Protein AF-A0A9D8DIR3-F1 (afdb_monomer_lite)

pLDDT: mean 79.49, std 18.17, range [42.22, 96.88]

Secondary structure (DSS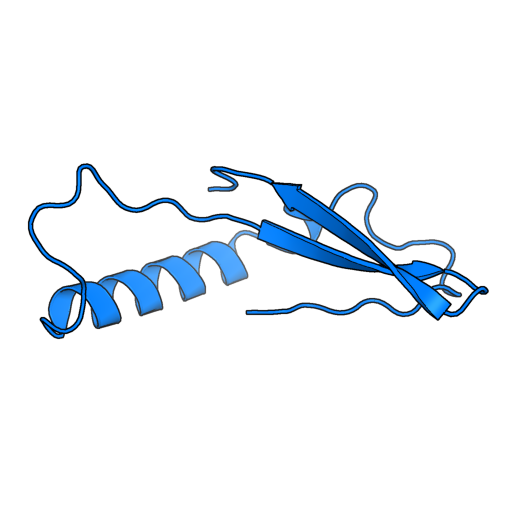P, 8-state):
---EEETTSS---SSGGGGS-HHHHHHHHHHHHHHHHTT-SPSS-S-----EEEEEE-TT-PEEEEEETT--

Foldseek 3Di:
DADEDEPDPPDDDPDQLVVCDPVNVVVVVVVVVVCVVVVVDDPPDPDDADKGWHWYADPVRDIDIDIGTRSD

Sequence (72 aa):
EVKAGRAGRRRGPTAPAHQVGSRKRARIRRLAREWLGSGRAPSGVAGYRFDVVGVSFGPDGLAHVDHLRGAF

Structure (mmCIF, N/CA/C/O backbone):
data_AF-A0A9D8DIR3-F1
#
_entry.id   AF-A0A9D8DIR3-F1
#
loop_
_atom_site.group_PDB
_atom_site.id
_atom_site.type_symbol
_atom_site.label_atom_id
_atom_site.label_alt_id
_atom_site.label_comp_id
_atom_site.label_asym_id
_atom_site.label_entity_id
_atom_site.label_seq_id
_atom_site.pdbx_PDB_ins_code
_atom_site.Cartn_x
_atom_site.Cartn_y
_atom_site.Cartn_z
_atom_site.occupancy
_atom_site.B_iso_or_equiv
_atom_site.auth_seq_id
_atom_site.auth_comp_id
_atom_site.auth_asym_id
_atom_site.auth_atom_id
_atom_site.pdbx_PDB_model_num
ATOM 1 N N . GLU A 1 1 ? 6.267 -0.009 1.278 1.00 48.25 1 GLU A N 1
ATOM 2 C CA . GLU A 1 1 ? 7.514 -0.690 0.853 1.00 48.25 1 GLU A CA 1
ATOM 3 C C . GLU A 1 1 ? 7.557 -0.695 -0.667 1.00 48.25 1 GLU A C 1
ATOM 5 O O . GLU A 1 1 ? 6.674 -1.290 -1.273 1.00 48.25 1 GLU A O 1
ATOM 10 N N . VAL A 1 2 ? 8.536 -0.016 -1.262 1.00 44.19 2 VAL A N 1
ATOM 11 C CA . VAL A 1 2 ? 8.725 0.051 -2.718 1.00 44.19 2 VAL A CA 1
ATOM 12 C C . VAL A 1 2 ? 9.656 -1.089 -3.133 1.00 44.19 2 VAL A C 1
ATOM 14 O O . VAL A 1 2 ? 10.705 -1.274 -2.521 1.00 44.19 2 VAL A O 1
ATOM 17 N N . LYS A 1 3 ? 9.274 -1.879 -4.142 1.00 51.25 3 LYS A N 1
ATOM 18 C CA . LYS A 1 3 ? 10.178 -2.832 -4.802 1.00 51.25 3 LYS A CA 1
ATOM 19 C C . LYS A 1 3 ? 10.408 -2.354 -6.230 1.00 51.25 3 LYS A C 1
ATOM 21 O O . LYS A 1 3 ? 9.446 -2.214 -6.975 1.00 51.25 3 LYS A O 1
ATOM 26 N N . ALA A 1 4 ? 11.669 -2.132 -6.584 1.00 46.28 4 ALA A N 1
ATOM 27 C CA . ALA A 1 4 ? 12.087 -1.812 -7.942 1.00 46.28 4 ALA A CA 1
ATOM 28 C C . ALA A 1 4 ? 12.707 -3.057 -8.594 1.00 46.28 4 ALA A C 1
ATOM 30 O O . ALA A 1 4 ? 13.532 -3.738 -7.982 1.00 46.28 4 ALA A O 1
ATOM 31 N N . GLY A 1 5 ? 12.300 -3.363 -9.826 1.00 51.66 5 GLY A N 1
ATOM 32 C CA . GLY A 1 5 ? 12.933 -4.373 -10.677 1.00 51.66 5 GLY A CA 1
ATOM 33 C C . GLY A 1 5 ? 13.633 -3.706 -11.862 1.00 51.66 5 GLY A C 1
ATOM 34 O O . GLY A 1 5 ? 13.092 -2.773 -12.447 1.00 51.66 5 GLY A O 1
ATOM 35 N N . ARG A 1 6 ? 14.833 -4.177 -12.225 1.00 42.22 6 ARG A N 1
ATOM 36 C CA . ARG A 1 6 ? 15.587 -3.700 -13.399 1.00 42.22 6 ARG A CA 1
ATOM 37 C C . ARG A 1 6 ? 15.225 -4.563 -14.614 1.00 42.22 6 ARG A C 1
ATOM 39 O O . ARG A 1 6 ? 15.406 -5.783 -14.558 1.00 42.22 6 ARG A O 1
ATOM 46 N N . ALA A 1 7 ? 14.710 -3.959 -15.687 1.00 42.31 7 ALA A N 1
ATOM 47 C CA . ALA A 1 7 ? 14.459 -4.668 -16.942 1.00 42.31 7 ALA A CA 1
ATOM 48 C C . ALA A 1 7 ? 15.787 -5.165 -17.544 1.00 42.31 7 ALA A C 1
ATOM 50 O O . ALA A 1 7 ? 16.784 -4.447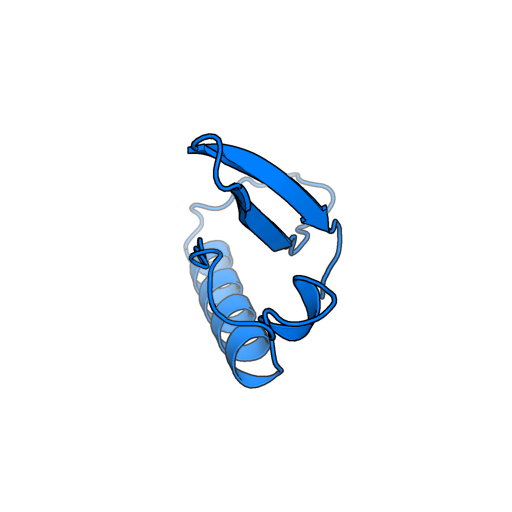 -17.549 1.00 42.31 7 ALA A O 1
ATOM 51 N N . GLY A 1 8 ? 15.812 -6.430 -17.976 1.00 43.53 8 GLY A N 1
ATOM 52 C CA . GLY A 1 8 ? 17.010 -7.122 -18.477 1.00 43.53 8 GLY A CA 1
ATOM 53 C C . GLY A 1 8 ? 17.124 -8.580 -18.018 1.00 43.53 8 GLY A C 1
ATOM 54 O O . GLY A 1 8 ? 17.785 -9.389 -18.663 1.00 43.53 8 GLY A O 1
ATOM 55 N N . ARG A 1 9 ? 16.412 -8.976 -16.954 1.00 43.53 9 ARG A N 1
ATOM 56 C CA . ARG A 1 9 ? 16.167 -10.396 -16.659 1.00 43.53 9 ARG A CA 1
ATOM 57 C C . ARG A 1 9 ? 14.848 -10.804 -17.308 1.00 43.53 9 ARG A C 1
ATOM 59 O O . ARG A 1 9 ? 13.803 -10.282 -16.941 1.00 43.53 9 ARG A O 1
ATOM 66 N N . ARG A 1 10 ? 14.890 -11.778 -18.222 1.00 45.62 10 ARG A N 1
ATOM 67 C CA . ARG A 1 10 ? 13.745 -12.395 -18.934 1.00 45.62 10 ARG A CA 1
ATOM 68 C C . ARG A 1 10 ? 12.612 -12.965 -18.046 1.00 45.62 10 ARG A C 1
ATOM 70 O O . ARG A 1 10 ? 11.712 -13.610 -18.566 1.00 45.62 10 ARG A O 1
ATOM 77 N N . ARG A 1 11 ? 12.635 -12.774 -16.724 1.00 47.56 11 ARG A N 1
ATOM 78 C CA . ARG A 1 11 ? 11.603 -13.227 -15.779 1.00 47.56 11 ARG A CA 1
ATOM 79 C C . ARG A 1 11 ? 11.504 -12.270 -14.589 1.00 47.56 11 ARG A C 1
ATOM 81 O O . ARG A 1 11 ? 11.961 -12.578 -13.491 1.00 47.56 11 ARG A O 1
ATOM 88 N N . GLY A 1 12 ? 10.912 -11.100 -14.806 1.00 48.84 12 GLY A N 1
ATOM 89 C CA . GLY A 1 12 ? 10.132 -10.471 -13.739 1.00 48.84 12 GLY A CA 1
ATOM 90 C C . GLY A 1 12 ? 8.849 -11.289 -13.540 1.00 48.84 12 GLY A C 1
ATOM 91 O O . GLY A 1 12 ? 8.368 -11.875 -14.512 1.00 48.84 12 GLY A O 1
ATOM 92 N N . PRO A 1 13 ? 8.311 -11.422 -12.317 1.00 51.44 13 PRO A N 1
ATOM 93 C CA . PRO A 1 13 ? 7.043 -12.114 -12.127 1.00 51.44 13 PRO A CA 1
ATOM 94 C C . PRO A 1 13 ? 5.954 -11.480 -12.995 1.00 51.44 13 PRO A C 1
ATOM 96 O O . PRO A 1 13 ? 5.876 -10.259 -13.080 1.00 51.44 13 PRO A O 1
ATOM 99 N N . THR A 1 14 ? 5.099 -12.319 -13.580 1.00 51.50 14 THR A N 1
ATOM 100 C CA . THR A 1 14 ? 4.028 -11.948 -14.521 1.00 51.50 14 THR A CA 1
ATOM 101 C C . THR A 1 14 ? 3.042 -10.912 -13.971 1.00 51.50 14 THR A C 1
ATOM 103 O O . THR A 1 14 ? 2.320 -10.302 -14.747 1.00 51.50 14 THR A O 1
ATOM 106 N N . ALA A 1 15 ? 3.011 -10.709 -12.646 1.00 56.34 15 ALA A N 1
ATOM 107 C CA . ALA A 1 15 ? 2.232 -9.671 -11.982 1.00 56.34 15 ALA A CA 1
ATOM 108 C C . ALA A 1 15 ? 2.906 -9.193 -10.671 1.00 56.34 15 ALA A C 1
ATOM 110 O O . ALA A 1 15 ? 3.454 -10.017 -9.924 1.00 56.34 15 ALA A O 1
ATOM 111 N N . PRO A 1 16 ? 2.806 -7.896 -10.308 1.00 58.97 16 PRO A N 1
ATOM 112 C CA . PRO A 1 16 ? 3.309 -7.341 -9.043 1.00 58.97 16 PRO A CA 1
ATOM 113 C C . PRO A 1 16 ? 2.813 -8.068 -7.780 1.00 58.97 16 PRO A C 1
ATOM 115 O O . PRO A 1 16 ? 3.550 -8.180 -6.797 1.00 58.97 16 PR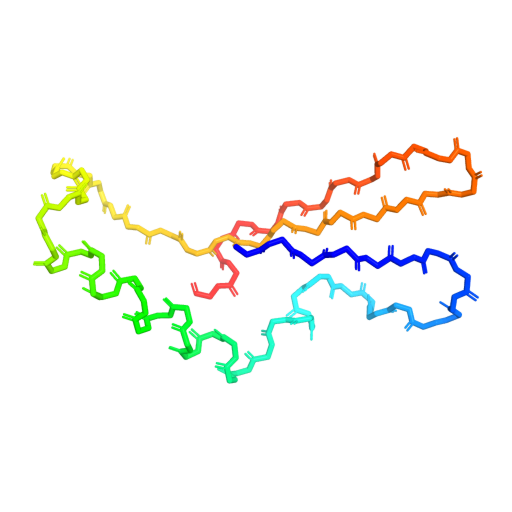O A O 1
ATOM 118 N N . ALA A 1 17 ? 1.604 -8.642 -7.811 1.00 56.97 17 ALA A N 1
ATOM 119 C CA . ALA A 1 17 ? 1.041 -9.436 -6.714 1.00 56.97 17 ALA A CA 1
ATOM 120 C C . ALA A 1 17 ? 1.905 -10.655 -6.338 1.00 56.97 17 ALA A C 1
ATOM 122 O O . ALA A 1 17 ? 1.993 -11.020 -5.162 1.00 56.97 17 ALA A O 1
ATOM 123 N N . HIS A 1 18 ? 2.603 -11.251 -7.311 1.00 59.66 18 HIS A N 1
ATOM 124 C CA . HIS A 1 18 ? 3.499 -12.388 -7.080 1.00 59.66 18 HIS A CA 1
ATOM 125 C C . HIS A 1 18 ? 4.777 -11.979 -6.323 1.00 59.66 18 HIS A C 1
ATOM 127 O O . HIS A 1 18 ? 5.436 -12.824 -5.722 1.00 59.66 18 HIS A O 1
ATOM 133 N N . GLN A 1 19 ? 5.119 -10.683 -6.274 1.00 68.00 19 GLN A N 1
ATOM 134 C CA . GLN A 1 19 ? 6.254 -10.178 -5.485 1.00 68.00 19 GLN A CA 1
ATOM 135 C C . GLN A 1 19 ? 5.944 -10.021 -3.988 1.00 68.00 19 GLN A C 1
ATOM 137 O O . GLN A 1 19 ? 6.864 -9.798 -3.182 1.00 68.00 19 GLN A O 1
ATOM 142 N N . VAL A 1 20 ? 4.665 -10.109 -3.606 1.00 77.56 20 VAL A N 1
ATOM 143 C CA . VAL A 1 20 ? 4.185 -9.977 -2.226 1.00 77.56 20 VAL A CA 1
ATOM 144 C C . VAL A 1 20 ? 3.627 -11.316 -1.751 1.00 77.56 20 VAL A C 1
ATOM 146 O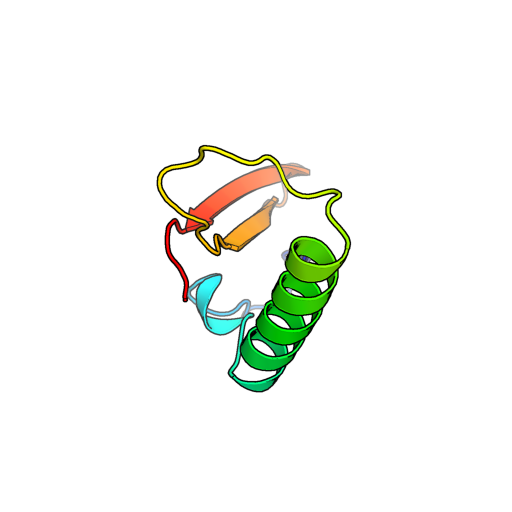 O . VAL A 1 20 ? 2.420 -11.519 -1.620 1.00 77.56 20 VAL A O 1
ATOM 149 N N . GLY A 1 21 ? 4.545 -12.248 -1.490 1.00 84.81 21 GLY A N 1
ATOM 150 C CA . GLY A 1 21 ? 4.229 -13.555 -0.916 1.00 84.81 21 GLY A CA 1
ATOM 151 C C . GLY A 1 21 ? 3.771 -13.487 0.546 1.00 84.81 21 GLY A C 1
ATOM 152 O O . GLY A 1 21 ? 3.881 -12.453 1.211 1.00 84.81 21 GLY A O 1
ATOM 153 N N . SER A 1 22 ? 3.298 -14.622 1.066 1.00 89.19 22 SER A N 1
ATOM 154 C CA . SER A 1 22 ? 2.696 -14.771 2.404 1.00 89.19 22 SER A CA 1
ATOM 155 C C . SER A 1 22 ? 3.526 -14.1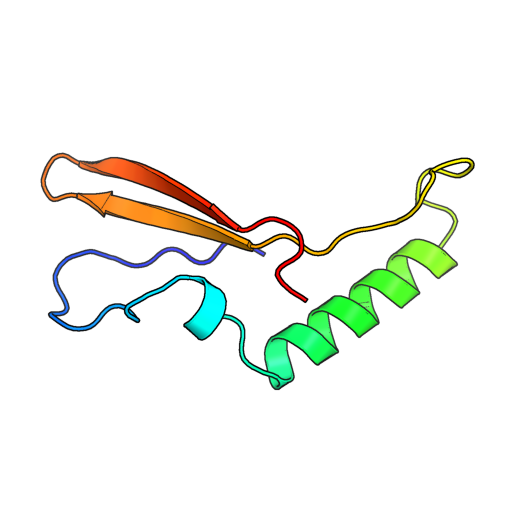56 3.536 1.00 89.19 22 SER A C 1
ATOM 157 O O . SER A 1 22 ? 2.993 -13.401 4.348 1.00 89.19 22 SER A O 1
ATOM 159 N N . ARG A 1 23 ? 4.846 -14.385 3.547 1.00 90.75 23 ARG A N 1
ATOM 160 C CA . ARG A 1 23 ? 5.767 -13.807 4.545 1.00 90.75 23 ARG A CA 1
ATOM 161 C C . ARG A 1 23 ? 5.744 -12.277 4.551 1.00 90.75 23 ARG A C 1
ATOM 163 O O . ARG A 1 23 ? 5.701 -11.659 5.613 1.00 90.75 23 ARG A O 1
ATOM 170 N N . LYS A 1 24 ? 5.739 -11.654 3.367 1.00 88.88 24 LYS A N 1
ATOM 171 C CA . LYS A 1 24 ? 5.713 -10.191 3.237 1.00 88.88 24 LYS A CA 1
ATOM 172 C C . LYS A 1 24 ? 4.355 -9.627 3.658 1.00 88.88 24 LYS A C 1
ATOM 174 O O . LYS A 1 24 ? 4.320 -8.638 4.383 1.00 88.88 24 LYS A O 1
ATOM 179 N N . ARG A 1 25 ? 3.255 -10.297 3.295 1.00 93.19 25 ARG A N 1
ATOM 180 C CA . ARG A 1 25 ? 1.904 -9.931 3.759 1.00 93.19 25 ARG A CA 1
ATOM 181 C C . ARG A 1 25 ? 1.817 -9.961 5.285 1.00 93.19 25 ARG A C 1
ATOM 183 O O . ARG A 1 25 ? 1.371 -8.988 5.884 1.00 93.19 25 ARG A O 1
ATOM 190 N N . ALA A 1 26 ? 2.307 -11.029 5.917 1.00 95.19 26 ALA A N 1
ATOM 191 C CA . ALA A 1 26 ? 2.308 -11.167 7.374 1.00 95.19 26 ALA A CA 1
ATOM 192 C C . ALA A 1 26 ? 3.108 -10.049 8.063 1.00 95.19 26 ALA A C 1
ATOM 194 O O . ALA A 1 26 ? 2.612 -9.426 9.002 1.00 95.19 26 ALA A O 1
ATOM 195 N N . ARG A 1 27 ? 4.308 -9.735 7.554 1.00 95.81 27 ARG A N 1
ATOM 196 C CA . ARG A 1 27 ? 5.131 -8.631 8.074 1.00 95.81 27 ARG A CA 1
ATOM 197 C C . ARG A 1 27 ? 4.423 -7.281 7.956 1.00 95.81 27 ARG A C 1
ATOM 199 O O . ARG A 1 27 ? 4.399 -6.530 8.925 1.00 95.81 27 ARG A O 1
ATOM 206 N N . ILE A 1 28 ? 3.834 -6.982 6.797 1.00 95.06 28 ILE A N 1
ATOM 207 C CA . ILE A 1 28 ? 3.121 -5.717 6.570 1.00 95.06 28 ILE A CA 1
ATOM 208 C C . ILE A 1 28 ? 1.904 -5.608 7.492 1.00 95.06 28 ILE A C 1
ATOM 210 O O . ILE A 1 28 ? 1.708 -4.565 8.107 1.00 95.06 28 ILE A O 1
ATOM 214 N N . ARG A 1 29 ? 1.127 -6.687 7.664 1.00 95.69 29 ARG A N 1
ATOM 215 C CA . ARG A 1 29 ? 0.004 -6.695 8.612 1.00 95.69 29 ARG A CA 1
ATOM 216 C C . ARG A 1 29 ? 0.459 -6.447 10.049 1.00 95.69 29 ARG A C 1
ATOM 218 O O . ARG A 1 29 ? -0.225 -5.732 10.771 1.00 95.69 29 ARG A O 1
ATOM 225 N N . ARG A 1 30 ? 1.600 -7.009 10.466 1.00 96.75 30 ARG A N 1
ATOM 226 C CA . ARG A 1 30 ? 2.162 -6.759 11.802 1.00 96.75 30 ARG A CA 1
ATOM 227 C C . ARG A 1 30 ? 2.492 -5.278 11.996 1.00 96.75 30 ARG A C 1
ATOM 229 O O . ARG A 1 30 ? 1.998 -4.674 12.937 1.00 96.75 30 ARG A O 1
ATOM 236 N N . LEU A 1 31 ? 3.239 -4.693 11.060 1.00 96.75 31 LEU A N 1
ATOM 237 C CA . LEU A 1 31 ? 3.599 -3.272 11.101 1.00 96.75 31 LEU A CA 1
ATOM 238 C C . LEU A 1 31 ? 2.367 -2.362 11.073 1.00 96.75 31 LEU A C 1
ATOM 240 O O . LEU A 1 31 ? 2.323 -1.360 11.775 1.00 96.75 31 LEU A O 1
ATOM 244 N N . ALA A 1 32 ? 1.345 -2.723 10.296 1.00 95.00 32 ALA A N 1
ATOM 245 C CA . ALA A 1 32 ? 0.099 -1.971 10.265 1.00 95.00 32 ALA A CA 1
ATOM 246 C C . ALA A 1 32 ? -0.616 -2.001 11.619 1.00 95.00 32 ALA A C 1
ATOM 248 O O . ALA A 1 32 ? -1.076 -0.962 12.070 1.00 95.00 32 ALA A O 1
ATOM 249 N N . ARG A 1 33 ? -0.662 -3.151 12.307 1.00 95.06 33 ARG A N 1
ATOM 250 C CA . ARG A 1 33 ? -1.227 -3.234 13.666 1.00 95.06 33 ARG A CA 1
ATOM 251 C C . ARG A 1 33 ? -0.464 -2.358 14.654 1.00 95.06 33 ARG A C 1
ATOM 253 O O . ARG A 1 33 ? -1.095 -1.651 15.427 1.00 95.06 33 ARG A O 1
ATOM 260 N N . GLU A 1 34 ? 0.866 -2.382 14.606 1.00 96.88 34 GLU A N 1
ATOM 261 C CA . GLU A 1 34 ? 1.713 -1.530 15.452 1.00 96.88 34 GLU A CA 1
ATOM 262 C C . GLU A 1 34 ? 1.446 -0.039 15.177 1.00 96.88 34 GLU A C 1
ATOM 264 O O . GLU A 1 34 ? 1.259 0.745 16.104 1.00 96.88 34 GLU A O 1
ATOM 269 N N . TRP A 1 35 ? 1.347 0.353 13.904 1.00 95.25 35 TRP A N 1
ATOM 270 C CA . TRP A 1 35 ? 1.037 1.730 13.519 1.00 95.25 35 TRP A CA 1
ATOM 271 C C . TRP A 1 35 ? -0.363 2.170 13.968 1.00 95.25 35 TRP A C 1
ATOM 273 O O . TRP A 1 35 ? -0.501 3.251 14.540 1.00 95.25 35 TRP A O 1
ATOM 283 N N . LEU A 1 36 ? -1.381 1.324 13.789 1.00 93.50 36 LEU A N 1
ATOM 284 C CA . LEU A 1 36 ? -2.743 1.582 14.269 1.00 93.50 36 LEU A CA 1
ATOM 285 C C . LEU A 1 36 ? -2.788 1.711 15.798 1.00 93.50 36 LEU A C 1
ATOM 287 O O . LEU A 1 36 ? -3.390 2.645 16.319 1.00 93.50 36 LEU A O 1
ATOM 291 N N . GLY A 1 37 ? -2.094 0.823 16.515 1.00 94.25 37 GLY A N 1
ATOM 292 C CA . GLY A 1 37 ? -2.003 0.852 17.977 1.00 94.25 37 GLY A CA 1
ATOM 293 C C . GLY A 1 37 ? -1.207 2.035 18.533 1.00 94.25 37 GLY A C 1
ATOM 294 O O . GLY A 1 37 ? -1.374 2.389 19.693 1.00 94.25 37 GLY A O 1
ATOM 295 N N . SER A 1 38 ? -0.372 2.683 17.714 1.00 96.00 38 SER A N 1
ATOM 296 C CA . SER A 1 38 ? 0.413 3.851 18.136 1.00 96.00 38 SER A CA 1
ATOM 297 C C . SER A 1 38 ? -0.403 5.143 18.288 1.00 96.00 38 SER A C 1
ATOM 299 O O . SER A 1 38 ? 0.154 6.156 18.706 1.00 96.00 38 SER A O 1
ATOM 301 N N . GLY A 1 39 ? -1.682 5.154 17.885 1.00 91.75 39 GLY A N 1
ATOM 302 C CA . GLY A 1 39 ? -2.535 6.352 17.895 1.00 91.75 39 GLY A CA 1
ATOM 303 C C . GLY A 1 39 ? -2.167 7.408 16.842 1.00 91.75 39 GLY A C 1
ATOM 304 O O . GLY A 1 39 ? -2.813 8.445 16.755 1.00 91.75 39 GLY A O 1
ATOM 305 N N . ARG A 1 40 ? -1.144 7.150 16.015 1.00 89.94 40 ARG A N 1
ATOM 306 C CA . ARG A 1 40 ? -0.714 8.034 14.916 1.00 89.94 40 ARG A CA 1
ATOM 307 C C . ARG A 1 40 ? -1.536 7.853 13.642 1.00 89.94 40 ARG A C 1
ATOM 309 O O . ARG A 1 40 ? -1.375 8.619 12.695 1.00 89.94 40 ARG A O 1
ATOM 316 N N . ALA A 1 41 ? -2.340 6.798 13.579 1.00 90.38 41 ALA A N 1
ATOM 317 C CA . ALA A 1 41 ? -3.190 6.538 12.435 1.00 90.38 41 ALA A CA 1
ATOM 318 C C . ALA A 1 41 ? -4.411 7.476 12.452 1.00 90.38 41 ALA A C 1
ATOM 320 O O . ALA A 1 41 ? -4.981 7.695 13.522 1.00 90.38 41 ALA A O 1
ATOM 321 N N . PRO A 1 42 ? -4.845 8.008 11.294 1.00 92.06 42 PRO A N 1
ATOM 322 C CA . PRO A 1 42 ? -6.047 8.833 11.221 1.00 92.06 42 PRO A CA 1
ATOM 323 C C . PRO A 1 42 ? -7.272 8.082 11.752 1.00 92.06 42 PRO A C 1
ATOM 325 O O . PRO A 1 42 ? -7.543 6.967 11.305 1.00 92.06 42 PRO A O 1
ATOM 328 N N . SER A 1 43 ? -8.011 8.691 12.678 1.00 87.94 43 SER A N 1
ATOM 329 C CA . SER A 1 43 ? -9.283 8.171 13.187 1.00 87.94 43 SER A CA 1
ATOM 330 C C . SER A 1 43 ? -10.458 8.582 12.286 1.00 87.94 43 SER A C 1
ATOM 332 O O . SER A 1 43 ? -10.320 9.436 11.412 1.00 87.94 43 SER A O 1
ATOM 334 N N . GLY A 1 44 ? -11.620 7.939 12.459 1.00 91.06 44 GLY A N 1
ATOM 335 C CA . GLY A 1 44 ? -12.845 8.276 11.713 1.00 91.06 44 GLY A CA 1
ATOM 336 C C . GLY A 1 44 ? -12.870 7.821 10.247 1.00 91.06 44 GLY A C 1
ATOM 337 O O . GLY A 1 44 ? -13.738 8.243 9.488 1.00 91.06 44 GLY A O 1
ATOM 338 N N . VAL A 1 45 ? -11.934 6.965 9.831 1.00 91.62 45 VAL A N 1
ATOM 339 C CA . VAL A 1 45 ? -11.894 6.412 8.469 1.00 91.62 45 VAL A CA 1
ATOM 340 C C . VAL A 1 45 ? -12.786 5.175 8.331 1.00 91.62 45 VAL A C 1
ATOM 342 O O . VAL A 1 45 ? -12.916 4.387 9.265 1.00 91.62 45 VAL A O 1
ATOM 345 N N . ALA A 1 46 ? -13.344 4.956 7.135 1.00 90.88 46 ALA A N 1
ATOM 346 C CA . ALA A 1 46 ? -14.190 3.792 6.833 1.00 90.88 46 ALA A CA 1
ATOM 347 C C . ALA A 1 46 ? -13.436 2.444 6.880 1.00 90.88 46 ALA A C 1
ATOM 349 O O . ALA A 1 46 ? -14.051 1.385 6.972 1.00 90.88 46 ALA A O 1
ATOM 350 N N . GLY A 1 47 ? -12.104 2.472 6.802 1.00 91.12 47 GLY A N 1
ATOM 351 C CA . GLY A 1 47 ? -11.250 1.294 6.900 1.00 91.12 47 GLY A CA 1
ATOM 352 C C . GLY A 1 47 ? -9.869 1.523 6.292 1.00 91.12 47 GLY A C 1
ATOM 353 O O . GLY A 1 47 ? -9.610 2.546 5.658 1.00 91.12 47 GLY A O 1
ATOM 354 N N . TYR A 1 48 ? -8.984 0.542 6.465 1.00 92.31 48 TYR A N 1
ATOM 355 C CA . TYR A 1 48 ? -7.646 0.534 5.869 1.00 92.31 48 TYR A CA 1
ATOM 356 C C . TYR A 1 48 ? -7.542 -0.563 4.811 1.00 92.31 48 TYR A C 1
ATOM 358 O O . TYR A 1 48 ? -8.072 -1.660 4.987 1.00 92.31 48 TYR A O 1
ATOM 366 N N . ARG A 1 49 ? -6.823 -0.278 3.722 1.00 94.19 49 ARG A N 1
ATOM 367 C CA . ARG A 1 49 ? -6.600 -1.198 2.601 1.00 94.19 49 ARG A CA 1
ATOM 368 C C . ARG A 1 49 ? -5.107 -1.377 2.356 1.00 94.19 49 ARG A C 1
ATOM 370 O O . ARG A 1 49 ? -4.351 -0.412 2.454 1.00 94.19 49 ARG A O 1
ATOM 377 N N . PHE A 1 50 ? -4.689 -2.591 2.004 1.00 92.69 50 PHE A N 1
ATOM 378 C CA . PHE A 1 50 ? -3.320 -2.847 1.568 1.00 92.69 50 PHE A CA 1
ATOM 379 C C . PHE A 1 50 ? -3.258 -2.887 0.048 1.00 92.69 50 PHE A C 1
ATOM 381 O O . PHE A 1 50 ? -3.807 -3.779 -0.595 1.00 92.69 50 PHE A O 1
ATOM 388 N N . ASP A 1 51 ? -2.550 -1.921 -0.517 1.00 92.31 51 ASP A N 1
ATOM 389 C CA . ASP A 1 51 ? -2.324 -1.826 -1.952 1.00 92.31 51 ASP A CA 1
ATOM 390 C C . ASP A 1 51 ? -0.892 -2.245 -2.296 1.00 92.31 51 ASP A C 1
ATOM 392 O O . ASP A 1 51 ? 0.024 -2.173 -1.469 1.00 92.31 51 ASP A O 1
A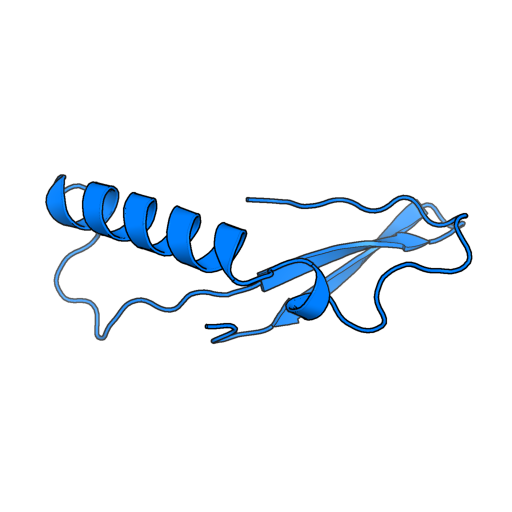TOM 396 N N . VAL A 1 52 ? -0.689 -2.673 -3.539 1.00 88.75 52 VAL A N 1
ATOM 397 C CA . VAL A 1 52 ? 0.637 -2.940 -4.100 1.00 88.75 52 VAL A CA 1
ATOM 398 C C . VAL A 1 52 ? 0.836 -2.034 -5.301 1.00 88.75 52 VAL A C 1
ATOM 400 O O . VAL A 1 52 ? 0.067 -2.093 -6.253 1.00 88.75 52 VAL A O 1
ATOM 403 N N . VAL A 1 53 ? 1.887 -1.219 -5.253 1.00 86.75 53 VAL A N 1
ATOM 404 C CA . VAL A 1 53 ? 2.348 -0.429 -6.396 1.00 86.75 53 VAL A CA 1
ATOM 405 C C . VAL A 1 53 ? 3.622 -1.075 -6.929 1.00 86.75 53 VAL A C 1
ATOM 407 O O . VAL A 1 53 ? 4.630 -1.151 -6.220 1.00 86.75 53 VAL A O 1
ATOM 410 N N . GLY A 1 54 ? 3.552 -1.602 -8.146 1.00 85.25 54 GLY A N 1
ATOM 411 C CA . GLY A 1 54 ? 4.703 -2.048 -8.915 1.00 85.25 54 GLY A CA 1
ATOM 412 C C . GLY A 1 54 ? 5.275 -0.876 -9.699 1.00 85.25 54 GLY A C 1
ATOM 413 O O . GLY A 1 54 ? 4.524 -0.134 -10.320 1.00 85.25 54 GLY A O 1
ATOM 414 N N . VAL A 1 55 ? 6.594 -0.708 -9.662 1.00 84.19 55 VAL A N 1
ATOM 415 C CA . VAL A 1 55 ? 7.297 0.250 -10.520 1.00 84.19 55 VAL A CA 1
ATOM 416 C C . VAL A 1 55 ? 8.373 -0.506 -11.283 1.00 84.19 55 VAL A C 1
ATOM 418 O O . VAL A 1 55 ? 9.217 -1.183 -10.685 1.00 84.19 55 VAL A O 1
ATOM 421 N N . SER A 1 56 ? 8.334 -0.401 -12.603 1.00 83.38 56 SER A N 1
ATOM 422 C CA . SER A 1 56 ? 9.328 -0.979 -13.507 1.00 83.38 56 SER A CA 1
ATOM 423 C C . SER A 1 56 ? 9.811 0.070 -14.492 1.00 83.38 56 SER A C 1
ATOM 425 O O . SER A 1 56 ? 9.071 0.991 -14.810 1.00 83.38 56 SER A O 1
ATOM 427 N N . PHE A 1 57 ? 11.037 -0.078 -14.981 1.00 83.25 57 PHE A N 1
ATOM 428 C CA . PHE A 1 57 ? 11.621 0.849 -15.946 1.00 83.25 57 PHE A CA 1
ATOM 429 C C . PHE A 1 57 ? 11.880 0.137 -17.265 1.00 83.25 57 PHE A C 1
ATOM 431 O O . PHE A 1 57 ? 12.464 -0.952 -17.265 1.00 83.25 57 PHE A O 1
ATOM 438 N N . GLY A 1 58 ? 11.432 0.745 -18.361 1.00 79.19 58 GLY A N 1
ATOM 439 C CA . GLY A 1 58 ? 11.733 0.293 -19.713 1.00 79.19 58 GLY A CA 1
ATOM 440 C C . GLY A 1 58 ? 13.161 0.654 -20.147 1.00 79.19 58 GLY A C 1
ATOM 441 O O . GLY A 1 58 ? 13.875 1.361 -19.431 1.00 79.19 58 GLY A O 1
ATOM 442 N N . PRO A 1 59 ? 13.609 0.174 -21.321 1.00 83.81 59 PRO A N 1
ATOM 443 C CA . PRO A 1 59 ? 14.898 0.558 -21.905 1.00 83.81 59 PRO A CA 1
ATOM 444 C C . PRO A 1 59 ? 15.019 2.060 -22.210 1.00 83.81 59 PRO A C 1
ATOM 446 O O . PRO A 1 59 ? 16.124 2.587 -22.256 1.00 83.81 59 PRO A O 1
ATOM 449 N N . ASP A 1 60 ? 13.886 2.734 -22.395 1.00 89.12 60 ASP A N 1
ATOM 450 C CA . ASP A 1 60 ? 13.745 4.185 -22.562 1.00 89.12 60 ASP A CA 1
ATOM 451 C C . ASP A 1 60 ? 13.929 4.974 -21.251 1.00 89.12 60 ASP A C 1
ATOM 453 O O . ASP A 1 60 ? 13.939 6.202 -21.258 1.00 89.12 60 ASP A O 1
ATOM 457 N N . GLY A 1 61 ? 14.072 4.279 -20.118 1.00 86.25 61 GLY A N 1
ATOM 458 C CA . GLY A 1 61 ? 14.175 4.883 -18.793 1.00 86.25 61 GLY A CA 1
ATOM 459 C C . GLY A 1 61 ? 12.843 5.384 -18.234 1.00 86.25 61 GLY A C 1
ATOM 460 O O . GLY A 1 61 ? 12.825 5.916 -17.122 1.00 86.25 61 GLY A O 1
ATOM 461 N N . LEU A 1 62 ? 11.727 5.197 -18.946 1.00 88.50 62 LEU A N 1
ATOM 462 C CA . LEU A 1 62 ? 10.412 5.607 -18.469 1.00 88.50 62 LEU A CA 1
ATOM 463 C C . LEU A 1 62 ? 9.899 4.635 -17.405 1.00 88.50 62 LEU A C 1
ATOM 465 O O . LEU A 1 62 ? 10.058 3.414 -17.499 1.00 88.50 62 LEU A O 1
ATOM 469 N N . ALA A 1 63 ? 9.275 5.199 -16.370 1.00 86.31 63 ALA A N 1
ATOM 470 C CA . ALA A 1 63 ? 8.642 4.430 -15.312 1.00 86.31 63 ALA A CA 1
ATOM 471 C C . ALA A 1 63 ? 7.256 3.956 -15.758 1.00 86.31 63 ALA A C 1
ATOM 473 O O . ALA A 1 63 ? 6.380 4.757 -16.075 1.00 86.31 63 ALA A O 1
ATOM 474 N N . HIS A 1 64 ? 7.040 2.649 -15.700 1.00 82.69 64 HIS A N 1
ATOM 475 C CA . HIS A 1 64 ? 5.720 2.044 -15.736 1.00 82.69 64 HIS A CA 1
ATOM 476 C C . HIS A 1 64 ? 5.253 1.765 -14.307 1.00 82.69 64 HIS A C 1
ATOM 478 O O . HIS A 1 64 ? 6.000 1.184 -13.510 1.00 82.69 64 HIS A O 1
ATOM 484 N N . VAL A 1 65 ? 4.034 2.200 -13.988 1.00 86.25 65 VAL A N 1
ATOM 485 C CA . VAL A 1 65 ? 3.451 2.108 -12.647 1.00 86.25 65 VAL A CA 1
ATOM 486 C C . VAL A 1 65 ? 2.172 1.284 -12.695 1.00 86.25 65 VAL A C 1
ATOM 488 O O . VAL A 1 65 ? 1.189 1.691 -13.308 1.00 86.25 65 VAL A O 1
ATOM 491 N N . ASP A 1 66 ? 2.176 0.171 -11.967 1.00 83.44 66 ASP A N 1
ATOM 492 C CA . ASP A 1 66 ? 1.034 -0.723 -11.798 1.00 83.44 66 ASP A CA 1
ATOM 493 C C . ASP A 1 66 ? 0.472 -0.596 -10.383 1.00 83.44 66 ASP A C 1
ATOM 495 O O . ASP A 1 66 ? 1.147 -0.947 -9.414 1.00 83.44 66 ASP A O 1
ATOM 499 N N . HIS A 1 67 ? -0.777 -0.150 -10.230 1.00 88.56 67 HIS A N 1
ATOM 500 C CA . HIS A 1 67 ? -1.430 -0.058 -8.919 1.00 88.56 67 HIS A CA 1
ATOM 501 C C . HIS A 1 67 ? -2.499 -1.134 -8.746 1.00 88.56 67 HIS A C 1
ATOM 503 O O . HIS A 1 67 ? -3.611 -1.036 -9.262 1.00 88.56 67 HIS A O 1
ATOM 509 N N . LEU A 1 68 ? -2.185 -2.143 -7.937 1.00 87.56 68 LEU A N 1
ATOM 510 C CA . LEU A 1 68 ? -3.148 -3.137 -7.490 1.00 87.56 68 LEU A CA 1
ATOM 511 C C . LEU A 1 68 ? -3.778 -2.703 -6.165 1.00 87.56 68 LEU A C 1
ATOM 513 O O . LEU A 1 68 ? -3.140 -2.738 -5.107 1.00 87.56 68 LEU A O 1
ATOM 517 N N . ARG A 1 69 ? -5.050 -2.315 -6.232 1.00 90.75 69 ARG A N 1
ATOM 518 C CA . ARG A 1 69 ? -5.851 -1.948 -5.061 1.00 90.75 69 ARG A CA 1
ATOM 519 C C . ARG A 1 69 ? -6.370 -3.193 -4.342 1.00 90.75 69 ARG A C 1
ATOM 521 O O . ARG A 1 69 ? -6.829 -4.120 -4.999 1.00 90.75 69 ARG A O 1
ATOM 528 N N . GLY A 1 70 ? -6.338 -3.198 -3.010 1.00 89.75 70 GLY A N 1
ATOM 529 C CA . GLY A 1 70 ? -6.887 -4.294 -2.198 1.00 89.75 70 GLY A CA 1
ATOM 530 C C . GLY A 1 70 ? -6.152 -5.616 -2.404 1.00 89.75 70 GLY A C 1
ATOM 531 O O . GLY A 1 70 ? -6.769 -6.672 -2.486 1.00 89.75 70 GLY A O 1
ATOM 532 N N . ALA A 1 71 ? -4.830 -5.553 -2.529 1.00 88.56 71 ALA A N 1
ATOM 533 C CA . ALA A 1 71 ? -4.000 -6.692 -2.886 1.00 88.56 71 ALA A CA 1
ATOM 534 C C . ALA A 1 71 ? -4.012 -7.819 -1.834 1.00 88.56 71 ALA A C 1
ATOM 536 O O . ALA A 1 71 ? -3.691 -8.961 -2.180 1.00 88.56 71 ALA A O 1
ATOM 537 N N . PHE A 1 72 ? -4.297 -7.506 -0.562 1.00 88.81 72 PHE A N 1
ATOM 538 C CA . PHE A 1 72 ? -4.490 -8.472 0.528 1.00 88.81 72 PHE A CA 1
ATOM 539 C C . PHE A 1 72 ? -5.083 -7.825 1.785 1.00 88.81 72 PHE A C 1
ATOM 541 O O . PHE A 1 72 ? -5.039 -6.588 1.929 1.00 88.81 72 PHE A O 1
#

Radius of gyration: 15.05 Å; chains: 1; bounding box: 31×24×41 Å